Protein AF-A0A965ULW4-F1 (afdb_monomer)

Foldseek 3Di:
DDKAWPPKDWDPVQADAATFIKTFIADPNHRFWIWGDRNDDDWIDTGTDPPRVVVQVVQQVVQQPDFFDDDPPDTHRGGVRVVVVVNVVVVCVVVVVD

Nearest PDB structures (foldseek):
  7p0a-assembly1_A  TM=2.756E-01  e=3.190E+00  Mus musculus
  7n2r-assembly1_A  TM=3.409E-01  e=8.779E+00  Homo sapiens
  6gb7-assembly3_E  TM=2.385E-01  e=3.995E+00  Mus musculus
  3qul-assembly4_J  TM=2.419E-01  e=6.265E+00  Mus musculus

Structure (mmCIF, N/CA/C/O backbone):
data_AF-A0A965ULW4-F1
#
_entry.id   AF-A0A965ULW4-F1
#
loop_
_atom_site.group_PDB
_atom_site.id
_atom_site.type_symbol
_atom_site.label_atom_id
_atom_site.label_alt_id
_atom_site.label_comp_id
_atom_site.label_asym_id
_atom_site.label_entity_id
_atom_site.label_seq_id
_atom_site.pdbx_PDB_ins_code
_atom_site.Cartn_x
_atom_site.Cartn_y
_atom_site.Cartn_z
_atom_site.occupancy
_atom_site.B_iso_or_equiv
_atom_site.auth_seq_id
_atom_site.auth_comp_id
_atom_site.auth_asym_id
_atom_site.auth_atom_id
_atom_site.pdbx_PDB_model_num
ATOM 1 N N . MET A 1 1 ? -4.330 -11.920 9.361 1.00 95.06 1 MET A N 1
ATOM 2 C CA . MET A 1 1 ? -4.865 -10.621 8.917 1.00 95.06 1 MET A CA 1
ATOM 3 C C . MET A 1 1 ? -4.952 -10.650 7.405 1.00 95.06 1 MET A C 1
ATOM 5 O O . MET A 1 1 ? -4.077 -11.245 6.782 1.00 95.06 1 MET A O 1
ATOM 9 N N . LYS A 1 2 ? -6.006 -10.090 6.816 1.00 97.94 2 LYS A N 1
ATOM 10 C CA . LYS A 1 2 ? -6.160 -9.990 5.364 1.00 97.94 2 LYS A CA 1
ATOM 11 C C . LYS A 1 2 ? -5.886 -8.553 4.935 1.00 97.94 2 LYS A C 1
ATOM 13 O O . LYS A 1 2 ? -6.581 -7.646 5.381 1.00 97.94 2 LYS A O 1
ATOM 18 N N . ILE A 1 3 ? -4.893 -8.361 4.076 1.00 98.50 3 ILE A N 1
ATOM 19 C CA . ILE A 1 3 ? -4.549 -7.056 3.505 1.00 98.50 3 ILE A CA 1
ATOM 20 C C . ILE A 1 3 ? -4.829 -7.116 2.004 1.00 98.50 3 ILE A C 1
ATOM 22 O O . ILE A 1 3 ? -4.464 -8.088 1.341 1.00 98.50 3 ILE A O 1
ATOM 26 N N . GLU A 1 4 ? -5.524 -6.109 1.488 1.00 98.56 4 GLU A N 1
ATOM 27 C CA . GLU A 1 4 ? -5.965 -6.032 0.095 1.00 98.56 4 GLU A CA 1
ATOM 28 C C . GLU A 1 4 ? -5.753 -4.620 -0.453 1.00 98.56 4 GLU A C 1
ATOM 30 O O . GLU A 1 4 ? -5.936 -3.643 0.271 1.00 98.56 4 GLU A O 1
ATOM 35 N N . LEU A 1 5 ? -5.449 -4.513 -1.747 1.00 98.50 5 LEU A N 1
ATOM 36 C CA . LEU A 1 5 ? -5.483 -3.248 -2.476 1.00 98.50 5 LEU A CA 1
ATOM 37 C C . LEU A 1 5 ? -6.814 -3.109 -3.217 1.00 98.50 5 LEU A C 1
ATOM 39 O O . LEU A 1 5 ? -7.296 -4.057 -3.841 1.00 98.50 5 LEU A O 1
ATOM 43 N N . LYS A 1 6 ? -7.411 -1.919 -3.160 1.00 98.12 6 LYS A N 1
ATOM 44 C CA . LYS A 1 6 ? -8.605 -1.551 -3.935 1.00 98.12 6 LYS A CA 1
ATOM 45 C C . LYS A 1 6 ? -8.408 -0.192 -4.592 1.00 98.12 6 LYS A C 1
ATOM 47 O O . LYS A 1 6 ? -7.506 0.548 -4.216 1.00 98.12 6 LYS A O 1
ATOM 52 N N . ASN A 1 7 ? -9.274 0.133 -5.555 1.00 97.69 7 ASN A N 1
ATOM 53 C CA . ASN A 1 7 ? -9.224 1.394 -6.306 1.00 97.69 7 ASN A CA 1
ATOM 54 C C . ASN A 1 7 ? -7.843 1.641 -6.939 1.00 97.69 7 ASN A C 1
ATOM 56 O O . ASN A 1 7 ? -7.331 2.755 -6.917 1.00 97.69 7 ASN A O 1
ATOM 60 N N . ILE A 1 8 ? -7.235 0.571 -7.462 1.00 98.06 8 ILE A N 1
ATOM 61 C CA . ILE A 1 8 ? -5.890 0.605 -8.032 1.00 98.06 8 ILE A CA 1
ATOM 62 C C . ILE A 1 8 ? -5.933 1.373 -9.352 1.00 98.06 8 ILE A C 1
ATOM 64 O O . ILE A 1 8 ? -6.727 1.065 -10.241 1.00 98.06 8 ILE A O 1
ATOM 68 N N . THR A 1 9 ? -5.049 2.352 -9.482 1.00 96.75 9 THR A N 1
ATOM 69 C CA . THR A 1 9 ? -4.769 3.077 -10.721 1.00 96.75 9 THR A CA 1
ATOM 70 C C . THR A 1 9 ? -3.263 3.099 -10.933 1.00 96.75 9 THR A C 1
ATOM 72 O O . THR A 1 9 ? -2.513 3.188 -9.966 1.00 96.75 9 THR A O 1
ATOM 75 N N . TYR A 1 10 ? -2.801 2.997 -12.175 1.00 95.62 10 TYR A N 1
ATOM 76 C CA . TYR A 1 10 ? -1.374 2.978 -12.497 1.00 95.62 10 TYR A CA 1
ATOM 77 C C . TYR A 1 10 ? -1.116 3.633 -13.854 1.00 95.62 10 TYR 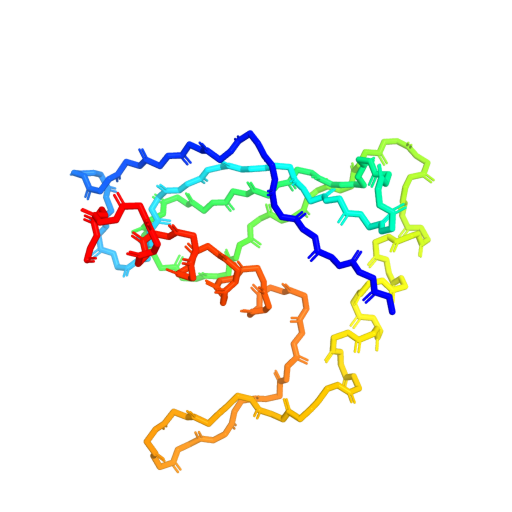A C 1
ATOM 79 O O . TYR A 1 10 ? -2.024 3.760 -14.680 1.00 95.62 10 TYR A O 1
ATOM 87 N N . ASN A 1 11 ? 0.128 4.047 -14.084 1.00 94.88 11 ASN A N 1
ATOM 88 C CA . ASN A 1 11 ? 0.569 4.630 -15.345 1.00 94.88 11 ASN A CA 1
ATOM 89 C C . ASN A 1 11 ? 1.953 4.100 -15.741 1.00 94.88 11 ASN A C 1
ATOM 91 O O . ASN A 1 11 ? 2.985 4.649 -15.361 1.00 94.88 11 ASN A O 1
ATOM 95 N N . ILE A 1 12 ? 1.965 3.041 -16.555 1.00 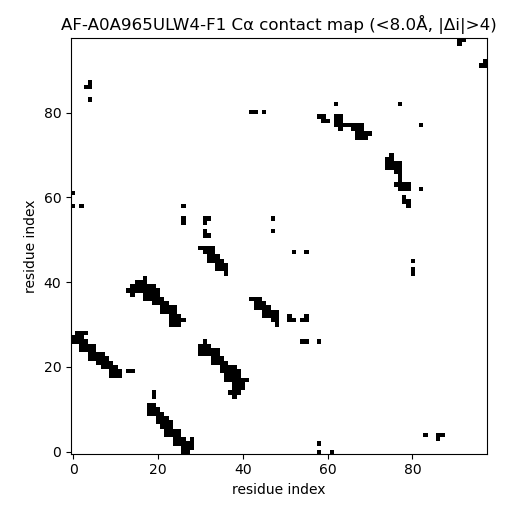93.69 12 ILE A N 1
ATOM 96 C CA . ILE A 1 12 ? 3.208 2.404 -17.017 1.00 93.69 12 ILE A CA 1
ATOM 97 C C . ILE A 1 12 ? 4.029 3.342 -17.908 1.00 93.69 12 ILE A C 1
ATOM 99 O O . ILE A 1 12 ? 5.248 3.349 -17.823 1.00 93.69 12 ILE A O 1
ATOM 103 N N . ALA A 1 13 ? 3.381 4.188 -18.713 1.00 94.12 13 ALA A N 1
ATOM 104 C CA . ALA A 1 13 ? 4.082 5.119 -19.600 1.00 94.12 13 ALA A CA 1
ATOM 105 C C . ALA A 1 13 ? 4.840 6.228 -18.846 1.00 94.12 13 ALA A C 1
ATOM 107 O O . ALA A 1 13 ? 5.726 6.850 -19.423 1.00 94.12 13 ALA A O 1
ATOM 108 N N . MET A 1 14 ? 4.483 6.483 -17.584 1.00 95.00 14 MET A N 1
ATOM 109 C CA . MET A 1 14 ? 5.174 7.419 -16.687 1.00 95.00 14 MET A CA 1
ATOM 110 C C . MET A 1 14 ? 6.002 6.708 -15.606 1.00 95.00 14 MET A C 1
ATOM 112 O O . MET A 1 14 ? 6.503 7.357 -14.697 1.00 95.00 14 MET A O 1
ATOM 116 N N . SER A 1 15 ? 6.126 5.383 -15.686 1.00 95.12 15 SER A N 1
ATOM 117 C CA . SER A 1 15 ? 6.991 4.602 -14.802 1.00 95.12 15 SER A CA 1
ATOM 118 C C . SER A 1 15 ? 8.408 4.581 -15.379 1.00 95.12 15 SER A C 1
ATOM 120 O O . SER A 1 15 ? 8.586 4.236 -16.546 1.00 95.12 15 SER A O 1
ATOM 122 N N . GLU A 1 16 ? 9.406 4.946 -14.578 1.00 95.12 16 GLU A N 1
ATOM 123 C CA . GLU A 1 16 ? 10.819 4.979 -14.980 1.00 95.12 16 GLU A CA 1
ATOM 124 C C . GLU A 1 16 ? 11.613 3.809 -14.379 1.00 95.12 16 GLU A C 1
ATOM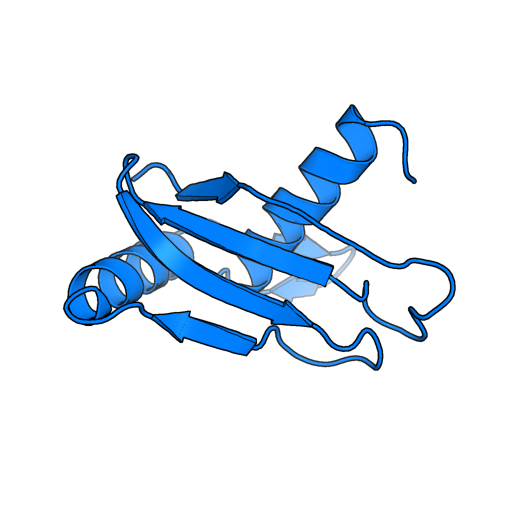 126 O O . GLU A 1 16 ? 12.352 3.137 -15.096 1.00 95.12 16 GLU A O 1
ATOM 131 N N . GLU A 1 17 ? 11.433 3.534 -13.085 1.00 93.88 17 GLU A N 1
ATOM 132 C CA . GLU A 1 17 ? 12.120 2.451 -12.361 1.00 93.88 17 GLU A CA 1
ATOM 133 C C . GLU A 1 17 ? 11.128 1.577 -11.584 1.00 93.88 17 GLU A C 1
ATOM 135 O O . GLU A 1 17 ? 11.103 0.357 -11.746 1.00 93.88 17 GLU A O 1
ATOM 140 N N . THR A 1 18 ? 10.274 2.201 -10.772 1.00 94.75 18 THR A N 1
ATOM 141 C CA . THR A 1 18 ? 9.147 1.552 -10.087 1.00 94.75 18 THR A CA 1
ATOM 142 C C . THR A 1 18 ? 7.854 1.798 -10.856 1.00 94.75 18 THR A C 1
ATOM 144 O O . THR A 1 18 ? 7.783 2.654 -11.737 1.00 94.75 18 THR A O 1
ATOM 147 N N . ILE A 1 19 ? 6.794 1.058 -10.535 1.00 95.81 19 ILE A N 1
ATOM 148 C CA . ILE A 1 19 ? 5.481 1.300 -11.140 1.00 95.81 19 ILE A CA 1
ATOM 149 C C . ILE A 1 19 ? 4.902 2.584 -10.538 1.00 95.81 19 ILE A C 1
ATOM 151 O O . ILE A 1 19 ? 4.780 2.699 -9.323 1.00 95.81 19 ILE A O 1
ATOM 155 N N . MET A 1 20 ? 4.501 3.542 -11.371 1.00 97.69 20 MET A N 1
ATOM 156 C CA . MET A 1 20 ? 3.695 4.678 -10.930 1.00 97.69 20 MET A CA 1
ATOM 157 C C . MET A 1 20 ? 2.265 4.197 -10.677 1.00 97.69 20 MET A C 1
ATOM 159 O O . MET A 1 20 ? 1.575 3.787 -11.616 1.00 97.69 20 MET A O 1
ATOM 163 N N . PHE A 1 21 ? 1.799 4.264 -9.431 1.00 98.25 21 PHE A N 1
ATOM 164 C CA . PHE A 1 21 ? 0.447 3.838 -9.066 1.00 98.25 21 PHE A CA 1
ATOM 165 C C . PHE A 1 21 ? -0.116 4.599 -7.871 1.00 98.25 21 PHE A C 1
ATOM 167 O O . PHE A 1 21 ? 0.610 5.255 -7.127 1.00 98.25 21 PHE A O 1
ATOM 174 N N . SER A 1 22 ? -1.425 4.467 -7.675 1.00 98.50 22 SER A N 1
ATOM 175 C CA . SER A 1 22 ? -2.090 4.772 -6.414 1.00 98.50 22 SER A CA 1
ATOM 176 C C . SER A 1 22 ? -3.198 3.761 -6.123 1.00 98.50 22 SER A C 1
ATOM 178 O O . SER A 1 22 ? -3.811 3.212 -7.043 1.00 98.50 22 SER A O 1
ATOM 180 N N . ALA A 1 23 ? -3.438 3.487 -4.845 1.00 98.69 23 ALA A N 1
ATOM 181 C CA . ALA A 1 23 ? -4.456 2.556 -4.379 1.00 98.69 23 ALA A CA 1
ATOM 182 C C . ALA A 1 23 ? -4.883 2.873 -2.937 1.00 98.69 23 ALA A C 1
ATOM 184 O O . ALA A 1 23 ? -4.273 3.678 -2.234 1.00 98.69 23 ALA A O 1
ATOM 185 N N . ASP A 1 24 ? -5.926 2.191 -2.476 1.00 98.81 24 ASP A N 1
ATOM 186 C CA . ASP A 1 24 ? -6.320 2.157 -1.073 1.00 98.81 24 ASP A CA 1
ATOM 187 C C . ASP A 1 24 ? -5.960 0.798 -0.456 1.00 98.81 24 ASP A C 1
ATOM 189 O O . ASP A 1 24 ? -6.347 -0.252 -0.980 1.00 98.81 24 ASP A O 1
ATOM 193 N N . ILE A 1 25 ? -5.299 0.815 0.700 1.00 98.81 25 ILE A N 1
ATOM 194 C CA . ILE A 1 25 ? -5.029 -0.365 1.525 1.00 98.81 25 ILE A CA 1
ATOM 195 C C . ILE A 1 25 ? -6.254 -0.659 2.393 1.00 98.81 25 ILE A C 1
ATOM 197 O O . ILE A 1 25 ? -6.716 0.185 3.169 1.00 98.81 25 ILE A O 1
ATOM 201 N N . TYR A 1 26 ? -6.756 -1.886 2.302 1.00 98.81 26 TYR A N 1
ATOM 202 C CA . TYR A 1 26 ? -7.811 -2.424 3.152 1.00 98.81 26 TYR A CA 1
ATOM 203 C C . TYR A 1 26 ? -7.239 -3.491 4.084 1.00 98.81 26 TYR A C 1
ATOM 205 O O . TYR A 1 26 ? -6.635 -4.452 3.617 1.00 98.81 26 TYR A O 1
ATOM 213 N N . VAL A 1 27 ? -7.483 -3.356 5.389 1.00 98.69 27 VAL A N 1
ATOM 214 C CA . VAL A 1 27 ? -7.072 -4.328 6.414 1.00 98.69 27 VAL A CA 1
ATOM 215 C C . VAL A 1 27 ? -8.319 -4.935 7.044 1.00 98.69 27 VAL A C 1
ATOM 217 O O . VAL A 1 27 ? -9.122 -4.229 7.657 1.00 98.69 27 VAL A O 1
ATOM 220 N N . ASP A 1 28 ? -8.494 -6.243 6.861 1.00 98.25 28 ASP A N 1
ATOM 221 C CA . ASP A 1 28 ? -9.677 -7.014 7.258 1.00 98.25 28 ASP A CA 1
ATOM 222 C C . ASP A 1 28 ? -10.988 -6.363 6.768 1.00 98.25 28 ASP A C 1
ATOM 224 O O . ASP A 1 28 ? -11.985 -6.276 7.482 1.00 98.25 28 ASP A O 1
ATOM 228 N N . GLY A 1 29 ? -10.970 -5.859 5.528 1.00 98.25 29 GLY A N 1
ATOM 229 C CA . GLY A 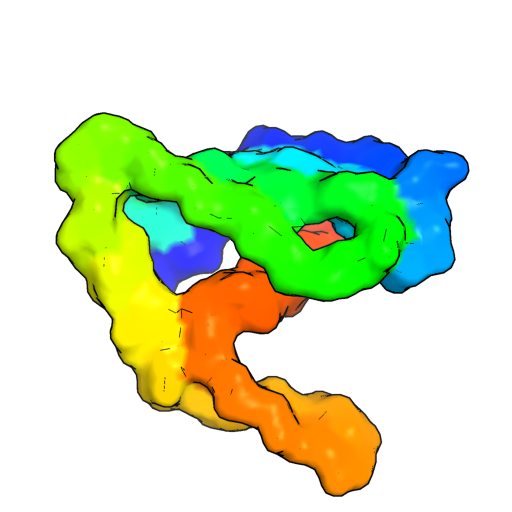1 29 ? -12.119 -5.216 4.886 1.00 98.25 29 GLY A CA 1
ATOM 230 C C . GLY A 1 29 ? -12.339 -3.740 5.240 1.00 98.25 29 GLY A C 1
ATOM 231 O O . GLY A 1 29 ? -13.232 -3.125 4.659 1.00 98.25 29 GLY A O 1
ATOM 232 N N . VAL A 1 30 ? -11.518 -3.142 6.112 1.00 98.50 30 VAL A N 1
ATOM 233 C CA . VAL A 1 30 ? -11.602 -1.719 6.495 1.00 98.50 30 VAL A CA 1
ATOM 234 C C . VAL A 1 30 ? -10.599 -0.881 5.701 1.00 98.50 30 VAL A C 1
ATOM 236 O O . VAL A 1 30 ? -9.404 -1.177 5.711 1.00 98.50 30 VAL A O 1
ATOM 239 N N . ARG A 1 31 ? -11.064 0.193 5.049 1.00 98.62 31 ARG A N 1
ATOM 240 C CA . ARG A 1 31 ? -10.206 1.157 4.336 1.00 98.62 31 ARG A CA 1
ATOM 241 C C . ARG A 1 31 ? -9.279 1.854 5.340 1.00 98.62 31 ARG A C 1
ATOM 243 O O . ARG A 1 31 ? -9.756 2.598 6.188 1.00 98.62 31 ARG A O 1
ATOM 250 N N . THR A 1 32 ? -7.980 1.578 5.265 1.00 98.75 32 THR A N 1
ATOM 251 C CA . THR A 1 32 ? -7.009 1.894 6.330 1.00 98.75 32 THR A CA 1
ATOM 252 C C . THR A 1 32 ? -6.022 2.984 5.924 1.00 98.75 32 THR A C 1
ATOM 254 O O . THR A 1 32 ? -5.768 3.889 6.713 1.00 98.75 32 THR A O 1
ATOM 257 N N . ALA A 1 33 ? -5.498 2.940 4.700 1.00 98.81 33 ALA A N 1
ATOM 258 C CA . ALA A 1 33 ? -4.519 3.913 4.219 1.00 98.81 33 ALA A CA 1
ATOM 259 C C . ALA A 1 33 ? -4.633 4.133 2.710 1.00 98.81 33 ALA A C 1
ATOM 261 O O . ALA A 1 33 ? -5.128 3.266 1.989 1.00 98.81 33 ALA A O 1
ATOM 262 N N . HIS A 1 34 ? -4.164 5.284 2.247 1.00 98.81 34 HIS A N 1
ATOM 263 C CA . HIS A 1 34 ? -3.840 5.528 0.851 1.00 98.81 34 HIS A CA 1
ATOM 264 C C . HIS A 1 34 ? -2.379 5.153 0.602 1.00 98.81 34 HIS A C 1
ATOM 266 O O . HIS A 1 34 ? -1.531 5.397 1.460 1.00 98.81 34 HIS A O 1
ATOM 272 N N . VAL A 1 35 ? -2.082 4.578 -0.559 1.00 98.81 35 VAL A N 1
ATOM 273 C CA . VAL A 1 35 ? -0.713 4.279 -0.978 1.00 98.81 35 VAL A CA 1
ATOM 274 C C . VAL A 1 35 ? -0.478 4.737 -2.406 1.00 98.81 35 VAL A C 1
ATOM 276 O O . VAL A 1 35 ? -1.345 4.548 -3.259 1.00 98.81 35 VAL A O 1
ATOM 279 N N . HIS A 1 36 ? 0.684 5.327 -2.672 1.00 98.56 36 HIS A N 1
ATOM 280 C CA . HIS A 1 36 ? 1.103 5.669 -4.026 1.00 98.56 36 HIS A CA 1
ATOM 281 C C . HIS A 1 36 ? 2.619 5.564 -4.217 1.00 98.56 36 HIS A C 1
ATOM 283 O O . HIS A 1 36 ? 3.387 5.641 -3.261 1.00 98.56 36 HIS A O 1
ATOM 289 N N . ASN A 1 37 ? 3.045 5.458 -5.473 1.00 98.31 37 ASN A N 1
ATOM 290 C CA . ASN A 1 37 ? 4.442 5.559 -5.886 1.00 98.31 37 ASN A CA 1
ATOM 291 C C . ASN A 1 37 ? 4.539 6.454 -7.124 1.00 98.31 37 ASN A C 1
ATOM 293 O O . ASN A 1 37 ? 3.653 6.439 -7.983 1.00 98.31 37 ASN A O 1
ATOM 297 N N . HIS A 1 38 ? 5.598 7.256 -7.205 1.00 97.19 38 HIS A N 1
ATOM 298 C CA . HIS A 1 38 ? 5.813 8.176 -8.323 1.00 97.19 38 HIS A CA 1
ATOM 299 C C . HIS A 1 38 ? 6.409 7.500 -9.561 1.00 97.19 38 HIS A C 1
ATOM 301 O O . HIS A 1 38 ? 6.406 8.104 -10.626 1.00 97.19 38 HIS A O 1
ATOM 307 N N . GLY A 1 39 ? 6.874 6.257 -9.437 1.00 96.75 39 GLY A N 1
ATOM 308 C CA . GLY A 1 39 ? 7.443 5.489 -10.540 1.00 96.75 39 GLY A CA 1
ATOM 309 C C . GLY A 1 39 ? 8.921 5.773 -10.815 1.00 96.75 39 GLY A C 1
ATOM 310 O O . GLY A 1 39 ? 9.472 5.273 -11.789 1.00 96.75 39 GLY A O 1
ATOM 311 N N . THR A 1 40 ? 9.584 6.559 -9.970 1.00 96.50 40 THR A N 1
ATOM 312 C CA . THR A 1 40 ? 10.982 6.989 -10.143 1.00 96.50 40 THR A CA 1
ATOM 313 C C . THR A 1 40 ? 11.942 6.274 -9.186 1.00 96.50 40 THR A C 1
ATOM 315 O O . THR A 1 40 ? 12.974 6.837 -8.829 1.00 96.50 40 THR A O 1
ATOM 318 N N . GLY A 1 41 ? 11.572 5.085 -8.701 1.00 93.44 41 GLY A N 1
ATOM 319 C CA . GLY A 1 41 ? 12.336 4.342 -7.697 1.00 93.44 41 GLY A CA 1
ATOM 320 C C . GLY A 1 41 ? 11.867 4.601 -6.261 1.00 93.44 41 G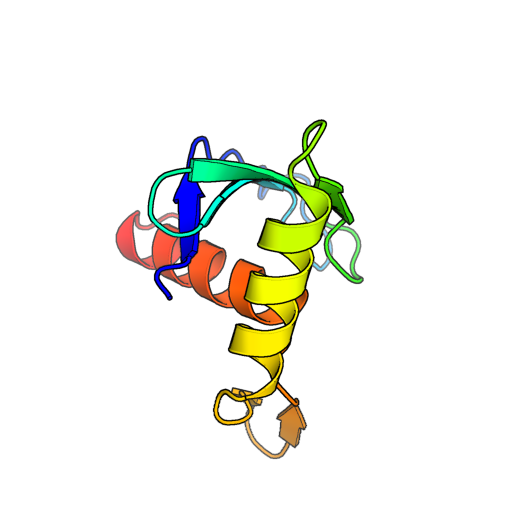LY A C 1
ATOM 321 O O . GLY A 1 41 ? 11.022 5.459 -6.000 1.00 93.44 41 GLY A O 1
ATOM 322 N N . GLY A 1 42 ? 12.444 3.858 -5.314 1.00 93.88 42 GLY A N 1
ATOM 323 C CA . GLY A 1 42 ? 12.201 4.021 -3.877 1.00 93.88 42 GLY A CA 1
ATOM 324 C C . GLY A 1 42 ? 10.903 3.396 -3.347 1.00 93.88 42 GLY A C 1
ATOM 325 O O . GLY A 1 42 ? 10.156 2.739 -4.070 1.00 93.88 42 GLY A O 1
ATOM 326 N N . CYS A 1 43 ? 10.674 3.598 -2.046 1.00 96.00 43 CYS A N 1
ATOM 327 C CA . CYS A 1 43 ? 9.538 3.052 -1.300 1.00 96.00 43 CYS A CA 1
ATOM 328 C C . CYS A 1 43 ? 8.206 3.710 -1.671 1.00 96.00 43 CYS A C 1
ATOM 330 O O . CYS A 1 43 ? 8.155 4.860 -2.115 1.00 96.00 43 CYS A O 1
ATOM 332 N N . ASN A 1 44 ? 7.114 3.004 -1.396 1.00 98.25 44 ASN A N 1
ATOM 333 C CA . ASN A 1 44 ? 5.777 3.552 -1.526 1.00 98.25 44 ASN A CA 1
ATOM 334 C C . ASN A 1 44 ? 5.487 4.579 -0.425 1.00 98.25 44 ASN A C 1
ATOM 336 O O . ASN A 1 44 ? 5.892 4.456 0.733 1.00 98.25 44 ASN A O 1
ATOM 340 N N . HIS A 1 45 ? 4.702 5.587 -0.782 1.00 98.50 45 HIS A N 1
ATOM 341 C CA . HIS A 1 45 ? 4.179 6.577 0.143 1.00 98.50 45 HIS A CA 1
ATOM 342 C C . HIS A 1 45 ? 2.851 6.082 0.706 1.00 98.50 45 HIS A C 1
ATOM 344 O O . HIS A 1 45 ? 1.827 6.119 0.022 1.00 98.50 45 HIS A O 1
ATOM 350 N N . ILE A 1 46 ? 2.875 5.599 1.949 1.00 98.62 46 ILE A N 1
ATOM 351 C CA . ILE A 1 46 ? 1.695 5.103 2.661 1.00 98.62 46 ILE A CA 1
ATOM 352 C C . ILE A 1 46 ? 1.242 6.148 3.681 1.00 98.62 46 ILE A C 1
ATOM 354 O O . ILE A 1 46 ? 2.012 6.561 4.546 1.00 98.62 46 ILE A O 1
ATOM 358 N N . HIS A 1 47 ? -0.027 6.538 3.598 1.00 98.38 47 HIS A N 1
ATOM 359 C CA . HIS A 1 47 ? -0.650 7.519 4.481 1.00 98.38 47 HIS A CA 1
ATOM 360 C C . HIS A 1 47 ? -1.952 6.963 5.050 1.00 98.38 47 HIS A C 1
ATOM 362 O O . HIS A 1 47 ? -2.893 6.689 4.302 1.00 98.38 47 HIS A O 1
ATOM 368 N N . GLU A 1 48 ? -2.029 6.785 6.368 1.00 98.56 48 GLU A N 1
ATOM 369 C CA . GLU A 1 48 ? -3.254 6.339 7.022 1.00 98.56 48 GLU A CA 1
ATOM 370 C C . GLU A 1 48 ? -4.401 7.339 6.848 1.00 98.56 48 GLU A C 1
ATOM 372 O O . GLU A 1 48 ? -4.211 8.555 6.785 1.00 98.56 48 GLU A O 1
ATOM 377 N N . TYR A 1 49 ? -5.626 6.819 6.827 1.00 98.56 49 TYR A N 1
ATOM 378 C CA . TYR A 1 49 ? -6.798 7.655 7.050 1.00 98.56 49 TYR A CA 1
ATOM 379 C C . TYR A 1 49 ? -6.930 8.017 8.531 1.00 98.56 49 TYR A C 1
ATOM 381 O O . TYR A 1 49 ? -6.383 7.354 9.416 1.00 98.56 49 TYR A O 1
ATOM 389 N N . GLU A 1 50 ? -7.700 9.067 8.812 1.00 98.12 50 GLU A N 1
ATOM 390 C CA . GLU A 1 50 ? -7.948 9.520 10.178 1.00 98.12 50 GLU A CA 1
ATOM 391 C C . GLU A 1 50 ? -8.452 8.373 11.074 1.00 98.12 50 GLU A C 1
ATOM 393 O O . GLU A 1 50 ? -9.353 7.613 10.713 1.00 98.12 50 GLU A O 1
ATOM 398 N N . GLY A 1 51 ? -7.821 8.217 12.241 1.00 98.31 51 GLY A N 1
ATOM 399 C CA . GLY A 1 51 ? -8.136 7.161 13.206 1.00 98.31 51 GLY A CA 1
ATOM 400 C C . GLY A 1 51 ? -7.624 5.760 12.844 1.00 98.31 51 GLY A C 1
ATOM 401 O O . GLY A 1 51 ? -7.807 4.840 13.637 1.00 98.31 51 GLY A O 1
ATOM 402 N N . MET A 1 52 ? -6.967 5.565 11.694 1.00 98.62 52 MET A N 1
ATOM 403 C CA . MET A 1 52 ? -6.544 4.235 11.223 1.00 98.62 52 MET A CA 1
ATOM 404 C C . MET A 1 52 ? -5.105 3.852 11.585 1.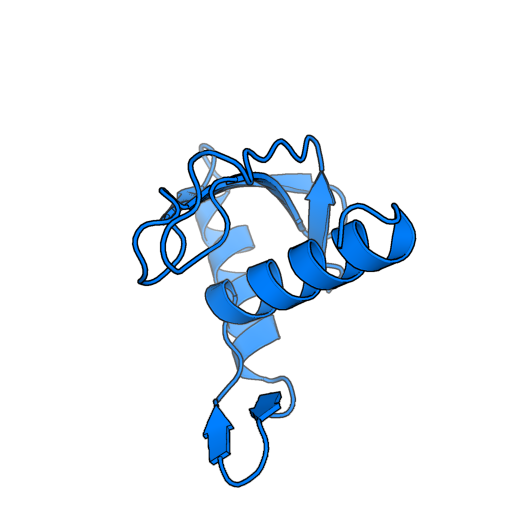00 98.62 52 MET A C 1
ATOM 406 O O . MET A 1 52 ? -4.692 2.728 11.297 1.00 98.62 52 MET A O 1
ATOM 410 N N . LYS A 1 53 ? -4.357 4.733 12.258 1.00 98.31 53 LYS A N 1
ATOM 411 C CA . LYS A 1 53 ? -2.944 4.524 12.608 1.00 98.31 53 LYS A CA 1
ATOM 412 C C . LYS A 1 53 ? -2.668 3.166 13.262 1.00 98.31 53 LYS A C 1
ATOM 414 O O . LYS A 1 53 ? -1.832 2.416 12.775 1.00 98.31 53 LYS A O 1
ATOM 419 N N . GLU A 1 54 ? -3.405 2.802 14.312 1.00 98.50 54 GLU A N 1
ATOM 420 C CA . GLU A 1 54 ? -3.187 1.528 15.020 1.00 98.50 54 GLU A CA 1
ATOM 421 C C . GLU A 1 54 ? -3.410 0.309 14.109 1.00 98.50 54 GLU A C 1
ATOM 423 O O . GLU A 1 54 ? -2.679 -0.681 14.184 1.00 98.50 54 GLU A O 1
ATOM 428 N N . ARG A 1 55 ? -4.397 0.390 13.209 1.00 98.62 55 ARG A N 1
ATOM 429 C CA . ARG A 1 55 ? -4.695 -0.667 12.237 1.00 98.62 55 ARG A CA 1
ATOM 430 C C . ARG A 1 55 ? -3.597 -0.777 11.182 1.00 98.62 55 ARG A C 1
ATOM 432 O O . ARG A 1 55 ? -3.232 -1.894 10.822 1.00 98.62 55 ARG A O 1
ATOM 439 N N . LEU A 1 56 ? -3.057 0.352 10.724 1.00 98.62 56 LEU A N 1
ATOM 440 C CA . LEU A 1 56 ? -1.929 0.371 9.797 1.00 98.62 56 LEU A CA 1
ATOM 441 C C . LEU A 1 56 ? -0.666 -0.210 10.449 1.00 98.62 56 LEU A C 1
ATOM 443 O O . LEU A 1 56 ? -0.019 -1.076 9.871 1.00 98.62 56 LEU A O 1
ATOM 447 N N . GLU A 1 57 ? -0.366 0.178 11.688 1.00 98.56 57 GLU A N 1
ATOM 448 C CA . GLU A 1 57 ? 0.760 -0.378 12.447 1.00 98.56 57 GLU A CA 1
ATOM 449 C C . GLU A 1 57 ? 0.582 -1.878 12.738 1.00 98.56 57 GLU A C 1
ATOM 451 O O . GLU A 1 57 ? 1.555 -2.631 12.779 1.00 98.56 57 GLU A O 1
ATOM 456 N N . ALA A 1 58 ? -0.654 -2.345 12.942 1.00 98.56 58 ALA A N 1
ATOM 457 C CA . ALA A 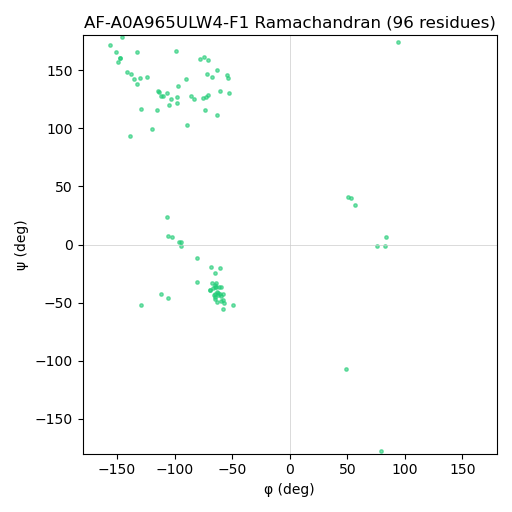1 58 ? -0.939 -3.771 13.077 1.00 98.56 58 ALA A CA 1
ATOM 458 C C . ALA A 1 58 ? -0.683 -4.534 11.768 1.00 98.56 58 ALA A C 1
ATOM 460 O O . ALA A 1 58 ? -0.174 -5.655 11.824 1.00 98.56 58 ALA A O 1
ATOM 461 N N . ALA A 1 59 ? -0.990 -3.930 10.616 1.00 98.56 59 ALA A N 1
ATOM 462 C CA . ALA A 1 59 ? -0.657 -4.482 9.305 1.00 98.56 59 ALA A CA 1
ATOM 463 C C . ALA A 1 59 ? 0.857 -4.539 9.073 1.00 98.56 59 ALA A C 1
ATOM 465 O O . ALA A 1 59 ? 1.360 -5.586 8.677 1.00 98.56 59 ALA A O 1
ATOM 466 N N . GLU A 1 60 ? 1.591 -3.484 9.429 1.00 98.50 60 GLU A N 1
ATOM 467 C CA . GLU A 1 60 ? 3.059 -3.470 9.387 1.00 98.50 60 GLU A CA 1
ATOM 468 C C . GLU A 1 60 ? 3.657 -4.596 10.243 1.00 98.50 60 GLU A C 1
ATOM 470 O O . GLU A 1 60 ? 4.433 -5.416 9.754 1.00 98.50 60 GLU A O 1
ATOM 475 N N . ARG A 1 61 ? 3.229 -4.724 11.508 1.00 98.50 61 ARG A N 1
ATOM 476 C CA . ARG A 1 61 ? 3.679 -5.818 12.390 1.00 98.50 61 ARG A CA 1
ATOM 477 C C . ARG A 1 61 ? 3.339 -7.197 11.834 1.00 98.50 61 ARG A C 1
ATOM 479 O O . ARG A 1 61 ? 4.108 -8.135 12.029 1.00 98.50 61 ARG A O 1
ATOM 486 N N . PHE A 1 62 ? 2.186 -7.343 11.188 1.00 98.19 62 PHE A N 1
ATOM 487 C CA . PHE A 1 62 ? 1.801 -8.598 10.557 1.00 98.19 62 PHE A CA 1
ATOM 488 C C . PHE A 1 62 ? 2.749 -8.953 9.405 1.00 98.19 62 PHE A C 1
ATOM 490 O O . PHE A 1 62 ? 3.245 -10.078 9.374 1.00 98.19 62 PHE A O 1
ATOM 497 N N . CYS A 1 63 ? 3.063 -7.998 8.525 1.00 97.94 63 CYS A N 1
ATOM 498 C CA . CYS A 1 63 ? 4.010 -8.191 7.427 1.00 97.94 63 CYS A CA 1
ATOM 499 C C . CYS A 1 63 ? 5.432 -8.492 7.927 1.00 97.94 63 CYS A C 1
ATOM 501 O O . CYS A 1 63 ? 6.052 -9.422 7.428 1.00 97.94 63 CYS A O 1
ATOM 503 N N . LEU A 1 64 ? 5.906 -7.816 8.980 1.00 97.75 64 LEU A N 1
ATOM 504 C CA . LEU A 1 64 ? 7.226 -8.068 9.588 1.00 97.75 64 LEU A CA 1
ATOM 505 C C . LEU A 1 64 ? 7.410 -9.491 10.150 1.00 97.75 64 LEU A C 1
ATOM 507 O O . LEU A 1 64 ? 8.540 -9.927 10.351 1.00 97.75 64 LEU A O 1
ATOM 511 N N . ASN A 1 65 ? 6.320 -10.219 10.423 1.00 96.69 65 ASN A N 1
ATOM 512 C CA . ASN A 1 65 ? 6.362 -11.611 10.892 1.00 96.69 65 ASN A CA 1
ATOM 513 C C . ASN A 1 65 ? 6.204 -12.641 9.759 1.00 96.69 65 ASN A C 1
ATOM 515 O O . ASN A 1 65 ? 6.155 -13.845 10.026 1.00 96.69 65 ASN A O 1
ATOM 519 N N . MET A 1 66 ? 6.086 -12.200 8.506 1.00 96.12 66 MET A N 1
ATOM 520 C CA . MET A 1 66 ? 6.039 -13.100 7.356 1.00 96.12 66 MET A CA 1
ATOM 521 C C . MET A 1 66 ? 7.434 -13.622 6.992 1.00 96.12 66 MET A C 1
ATOM 523 O O . MET A 1 66 ? 8.443 -13.006 7.347 1.00 96.12 66 MET A O 1
ATOM 527 N N . PRO A 1 67 ? 7.518 -14.746 6.255 1.00 95.19 67 PRO A N 1
ATOM 528 C CA . PRO A 1 67 ? 8.770 -15.159 5.641 1.00 95.19 67 PRO A CA 1
ATOM 529 C C . PRO A 1 67 ? 9.363 -14.029 4.780 1.00 95.19 67 PRO A C 1
ATOM 531 O O . PRO A 1 67 ? 8.603 -13.316 4.121 1.00 95.19 67 PRO A O 1
ATOM 534 N N . PRO A 1 68 ? 10.698 -13.874 4.748 1.00 94.06 68 PRO A N 1
ATOM 535 C CA . PRO A 1 68 ? 11.356 -12.953 3.830 1.00 94.06 68 PRO A CA 1
ATOM 536 C C . PRO A 1 68 ? 10.966 -13.224 2.374 1.00 94.06 68 PRO A C 1
ATOM 538 O O . PRO A 1 68 ? 10.800 -14.381 1.971 1.00 94.06 68 PRO A O 1
ATOM 541 N N . ALA A 1 69 ? 10.885 -12.165 1.574 1.00 89.25 69 ALA A N 1
ATOM 542 C CA . ALA A 1 69 ? 10.783 -12.292 0.129 1.00 89.25 69 ALA A CA 1
ATOM 543 C C . ALA A 1 69 ? 12.157 -12.666 -0.437 1.00 89.25 69 ALA A C 1
ATOM 545 O O . ALA A 1 69 ? 13.157 -11.994 -0.167 1.00 89.25 69 ALA A O 1
ATOM 546 N N . ASN A 1 70 ? 12.211 -13.745 -1.215 1.00 88.62 70 ASN A N 1
ATOM 547 C CA . ASN A 1 70 ? 13.447 -14.220 -1.828 1.00 88.62 70 ASN A CA 1
ATOM 548 C C . ASN A 1 70 ? 13.535 -13.732 -3.276 1.00 88.62 70 ASN A C 1
ATOM 550 O O . ASN A 1 70 ? 12.686 -14.066 -4.103 1.00 88.62 70 ASN A O 1
ATOM 554 N N . TYR A 1 71 ? 14.595 -12.991 -3.578 1.00 81.75 71 TYR A N 1
ATOM 555 C CA . TYR A 1 71 ? 14.918 -12.444 -4.889 1.00 81.75 71 TYR A CA 1
ATOM 556 C C . TYR A 1 71 ? 16.267 -12.990 -5.346 1.00 81.75 71 TYR A C 1
ATOM 558 O O . TYR A 1 71 ? 17.316 -12.491 -4.942 1.00 81.75 71 TYR A O 1
ATOM 566 N N . MET A 1 72 ? 16.233 -14.011 -6.207 1.00 86.19 72 MET A N 1
ATOM 567 C CA . MET A 1 72 ? 17.430 -14.728 -6.667 1.00 86.19 72 MET A CA 1
ATOM 568 C C . MET A 1 72 ? 18.324 -15.134 -5.478 1.00 86.19 72 MET A C 1
ATOM 570 O O . MET A 1 72 ? 17.937 -16.012 -4.709 1.00 86.19 72 MET A O 1
ATOM 574 N N . ASP A 1 73 ? 19.469 -14.471 -5.304 1.00 92.12 73 ASP A N 1
ATOM 575 C CA . ASP A 1 73 ? 20.477 -14.777 -4.283 1.00 92.12 73 ASP A CA 1
ATOM 576 C C . ASP A 1 73 ? 20.327 -13.954 -2.987 1.00 92.12 73 ASP A C 1
ATOM 578 O O . ASP A 1 73 ? 21.138 -14.090 -2.069 1.00 92.12 73 ASP A O 1
ATOM 582 N N . TYR A 1 74 ? 19.305 -13.097 -2.888 1.00 87.88 74 TYR A N 1
ATOM 583 C CA . TYR A 1 74 ? 19.085 -12.211 -1.744 1.00 87.88 74 TYR A CA 1
ATOM 584 C C . TYR A 1 74 ? 17.704 -12.416 -1.120 1.00 87.88 74 TYR A C 1
ATOM 586 O O . TYR A 1 74 ? 16.712 -12.636 -1.810 1.00 87.88 74 TYR A O 1
ATOM 594 N N . SER A 1 75 ? 17.627 -12.292 0.204 1.00 92.88 75 SER A N 1
ATOM 595 C CA . SER A 1 75 ? 16.370 -12.294 0.956 1.00 92.88 75 SER A CA 1
ATOM 596 C C . SER A 1 75 ? 16.137 -10.926 1.581 1.00 92.88 75 SER A C 1
ATOM 598 O O . SER A 1 75 ? 17.023 -10.400 2.261 1.00 92.88 75 SER A O 1
ATOM 600 N N . ILE A 1 76 ? 14.942 -10.377 1.404 1.00 92.12 76 ILE A N 1
ATOM 601 C CA . ILE A 1 76 ? 14.535 -9.103 1.995 1.00 92.12 76 ILE A CA 1
ATOM 602 C C . ILE A 1 76 ? 13.466 -9.393 3.043 1.00 92.12 76 ILE A C 1
ATOM 604 O O . ILE A 1 76 ? 12.482 -10.081 2.766 1.00 92.12 76 ILE A O 1
ATOM 608 N N . ASN A 1 77 ? 13.667 -8.889 4.261 1.00 96.06 77 ASN A N 1
ATOM 609 C CA . ASN A 1 77 ? 12.662 -9.003 5.313 1.00 96.06 77 ASN A CA 1
ATOM 610 C C . ASN A 1 77 ? 11.376 -8.312 4.865 1.00 96.06 77 ASN A C 1
ATOM 612 O O . ASN A 1 77 ? 11.409 -7.178 4.391 1.00 96.06 77 ASN A O 1
ATOM 616 N N . MET A 1 78 ? 10.254 -9.001 5.036 1.00 96.94 78 MET A N 1
ATOM 617 C CA . MET A 1 78 ? 8.956 -8.477 4.645 1.00 96.94 78 MET A CA 1
ATOM 618 C C . MET A 1 78 ? 8.561 -7.284 5.525 1.00 96.94 78 MET A C 1
ATOM 620 O O . MET A 1 78 ? 8.836 -7.271 6.721 1.00 96.94 78 MET A O 1
ATOM 624 N N . ASN A 1 79 ? 7.895 -6.298 4.938 1.00 97.75 79 ASN A N 1
ATOM 625 C CA . ASN A 1 79 ? 7.239 -5.174 5.609 1.00 97.75 79 ASN A CA 1
ATOM 626 C C . ASN A 1 79 ? 5.975 -4.799 4.812 1.00 97.75 79 ASN A C 1
ATOM 628 O O . ASN A 1 79 ? 5.672 -5.444 3.804 1.00 97.75 79 ASN A O 1
ATOM 632 N N . LEU A 1 80 ? 5.191 -3.813 5.258 1.00 98.38 80 LEU A N 1
ATOM 633 C CA . LEU A 1 80 ? 3.968 -3.440 4.541 1.00 98.38 80 LEU A CA 1
ATOM 634 C C . LEU A 1 80 ? 4.264 -2.879 3.147 1.00 98.38 80 LEU A C 1
ATOM 636 O O . LEU A 1 80 ? 3.506 -3.160 2.226 1.00 98.38 80 LEU A O 1
ATOM 640 N N . ASP A 1 81 ? 5.352 -2.123 2.998 1.00 97.81 81 ASP A N 1
ATOM 641 C CA . ASP A 1 81 ? 5.782 -1.534 1.725 1.00 97.81 81 ASP A CA 1
ATOM 642 C C . ASP A 1 81 ? 6.004 -2.610 0.649 1.00 97.81 81 ASP A C 1
ATOM 644 O O . ASP A 1 81 ? 5.330 -2.618 -0.379 1.00 97.81 81 ASP A O 1
ATOM 648 N N . LEU A 1 82 ? 6.847 -3.601 0.944 1.00 96.50 82 LEU A N 1
ATOM 649 C CA . LEU A 1 82 ? 7.135 -4.714 0.043 1.00 96.50 82 LEU A CA 1
ATOM 650 C C . LEU A 1 82 ? 5.899 -5.583 -0.216 1.00 96.50 82 LEU A C 1
ATOM 652 O O . LEU A 1 82 ? 5.679 -6.060 -1.327 1.00 96.50 82 LEU A O 1
ATOM 656 N N . TYR A 1 83 ? 5.058 -5.774 0.802 1.00 97.62 83 TYR A N 1
ATOM 657 C CA . TYR A 1 83 ? 3.828 -6.543 0.651 1.00 97.62 83 TYR A CA 1
ATOM 658 C C . TYR A 1 83 ? 2.809 -5.837 -0.260 1.00 97.62 83 TYR A C 1
ATOM 660 O O . TYR A 1 83 ? 2.070 -6.495 -0.994 1.00 97.62 83 TYR A O 1
ATOM 668 N N . VAL A 1 84 ? 2.765 -4.498 -0.253 1.00 98.12 84 VAL A N 1
ATOM 669 C CA . VAL A 1 84 ? 1.965 -3.719 -1.211 1.00 98.12 84 VAL A CA 1
ATOM 670 C C . VAL A 1 84 ? 2.447 -3.970 -2.639 1.00 98.12 84 VAL A C 1
ATO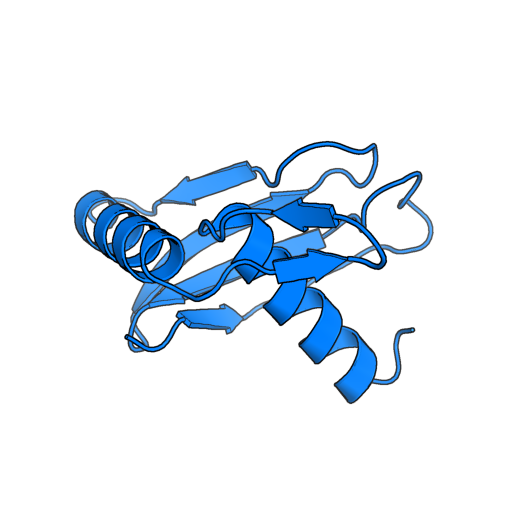M 672 O O . VAL A 1 84 ? 1.605 -4.205 -3.510 1.00 98.12 84 VAL A O 1
ATOM 675 N N . ASP A 1 85 ? 3.759 -3.999 -2.872 1.00 95.75 85 ASP A N 1
ATOM 676 C CA . ASP A 1 85 ? 4.316 -4.296 -4.196 1.00 95.75 85 ASP A CA 1
ATOM 677 C C . ASP A 1 85 ? 3.942 -5.708 -4.667 1.00 95.75 85 ASP A C 1
ATOM 679 O O . ASP A 1 85 ? 3.522 -5.884 -5.812 1.00 95.75 85 ASP A O 1
ATOM 683 N N . GLU A 1 86 ? 3.991 -6.716 -3.786 1.00 95.19 86 GLU A N 1
ATOM 684 C CA . GLU A 1 86 ? 3.546 -8.078 -4.117 1.00 95.19 86 GLU A CA 1
ATOM 685 C C . GLU A 1 86 ? 2.059 -8.127 -4.503 1.00 95.19 86 GLU A C 1
ATOM 687 O O . GLU A 1 86 ? 1.674 -8.799 -5.468 1.00 95.19 86 GLU A O 1
ATOM 692 N N . LEU A 1 87 ? 1.204 -7.402 -3.772 1.00 97.25 87 LEU A N 1
ATOM 693 C CA . LEU A 1 87 ? -0.225 -7.312 -4.077 1.00 97.25 87 LEU A CA 1
ATOM 694 C C . LEU A 1 87 ? -0.481 -6.611 -5.415 1.00 97.25 87 LEU A C 1
ATOM 696 O O . LEU A 1 87 ? -1.324 -7.077 -6.190 1.00 97.25 87 LEU A O 1
ATOM 700 N N . LEU A 1 88 ? 0.233 -5.517 -5.693 1.00 96.81 88 LEU A N 1
ATOM 701 C CA . LEU A 1 88 ? 0.139 -4.788 -6.954 1.00 96.81 88 LEU A CA 1
ATOM 702 C C . LEU A 1 88 ? 0.599 -5.665 -8.122 1.00 96.81 88 LEU A C 1
ATOM 704 O O . LEU A 1 88 ? -0.140 -5.832 -9.091 1.00 96.81 88 LEU A O 1
ATOM 708 N N . HIS A 1 89 ? 1.768 -6.294 -8.004 1.00 94.25 89 HIS A N 1
ATOM 709 C CA . HIS A 1 89 ? 2.318 -7.176 -9.029 1.00 94.25 89 HIS A CA 1
ATOM 710 C C . HIS A 1 89 ? 1.352 -8.328 -9.327 1.00 94.25 89 HIS A C 1
ATOM 712 O O . HIS A 1 89 ? 0.999 -8.584 -10.481 1.00 94.25 89 HIS A O 1
ATOM 718 N N . LYS A 1 90 ? 0.837 -8.988 -8.283 1.00 95.25 90 LYS A N 1
ATOM 719 C CA . LYS A 1 90 ? -0.163 -10.049 -8.432 1.00 95.25 90 LYS A CA 1
ATOM 720 C C . LYS A 1 90 ? -1.420 -9.556 -9.148 1.00 95.25 90 LYS A C 1
ATOM 722 O O . LYS A 1 90 ? -1.946 -10.269 -10.002 1.00 95.25 90 LYS A O 1
ATOM 727 N N . HIS A 1 91 ? -1.913 -8.364 -8.808 1.00 95.25 91 HIS A N 1
ATOM 728 C CA . HIS A 1 91 ? -3.055 -7.764 -9.494 1.00 95.25 91 HIS A CA 1
ATOM 729 C C . HIS A 1 91 ? -2.767 -7.565 -10.986 1.00 95.25 91 HIS A C 1
ATOM 731 O O . HIS A 1 91 ? -3.608 -7.911 -11.815 1.00 95.25 91 HIS A O 1
ATOM 737 N N . MET A 1 92 ? -1.577 -7.070 -11.327 1.00 93.94 92 MET A N 1
ATOM 738 C CA . MET A 1 92 ? -1.195 -6.775 -12.706 1.00 93.94 92 MET A CA 1
ATOM 739 C C . MET A 1 92 ? -1.009 -8.023 -13.573 1.00 93.94 92 MET A C 1
ATOM 741 O O . MET A 1 92 ? -1.497 -8.036 -14.703 1.00 93.94 92 MET A O 1
ATOM 745 N N . ILE A 1 93 ? -0.430 -9.100 -13.029 1.00 93.50 93 ILE A N 1
ATOM 746 C CA . ILE A 1 93 ? -0.374 -10.408 -13.708 1.00 93.50 93 ILE A CA 1
ATOM 747 C C . ILE A 1 93 ? -1.791 -10.920 -13.995 1.00 93.50 93 ILE A C 1
ATOM 749 O O . ILE A 1 93 ? -2.108 -11.336 -15.109 1.00 93.50 93 ILE A O 1
ATOM 753 N N . LEU A 1 94 ? -2.672 -10.894 -12.988 1.00 93.00 94 LEU A N 1
ATOM 754 C CA . LEU A 1 94 ? -4.038 -11.416 -13.120 1.00 93.00 94 LEU A CA 1
ATOM 755 C C . LEU A 1 94 ? -4.886 -10.628 -14.124 1.00 93.00 94 LEU A C 1
ATOM 757 O O . LEU A 1 94 ? -5.847 -11.166 -14.669 1.00 93.00 94 LEU A O 1
ATOM 761 N N . THR A 1 95 ? -4.539 -9.366 -14.357 1.00 90.56 95 THR A N 1
ATOM 762 C CA . THR A 1 95 ? -5.237 -8.464 -15.279 1.00 90.56 95 THR A CA 1
ATOM 763 C C . THR A 1 95 ? -4.507 -8.284 -16.613 1.00 90.56 95 THR A C 1
ATOM 765 O O . THR A 1 95 ? -4.975 -7.508 -17.442 1.00 90.56 95 THR A O 1
ATOM 768 N N . GLN A 1 96 ? -3.425 -9.039 -16.853 1.00 86.31 96 GLN A N 1
ATOM 769 C CA . GLN A 1 96 ? -2.643 -9.038 -18.100 1.00 86.31 96 GLN A CA 1
ATOM 770 C C . GLN A 1 96 ? -2.099 -7.653 -18.484 1.00 86.31 96 GLN A C 1
ATOM 772 O O . GLN A 1 96 ? -2.027 -7.305 -19.662 1.00 86.31 96 GLN A O 1
ATOM 777 N N . ILE A 1 97 ? -1.754 -6.844 -17.483 1.00 74.75 97 ILE A N 1
ATOM 778 C CA . ILE A 1 97 ? -1.170 -5.511 -17.692 1.00 74.75 97 ILE A CA 1
ATOM 779 C C . ILE A 1 97 ? 0.332 -5.624 -17.982 1.00 74.75 97 ILE A C 1
ATOM 781 O O . ILE A 1 97 ? 0.874 -4.811 -18.732 1.00 74.75 97 ILE A O 1
ATOM 785 N N . ILE A 1 98 ? 0.982 -6.629 -17.390 1.00 68.19 98 ILE A N 1
ATOM 786 C CA . ILE A 1 98 ? 2.392 -6.996 -17.570 1.00 68.19 98 ILE A CA 1
ATOM 787 C C . ILE A 1 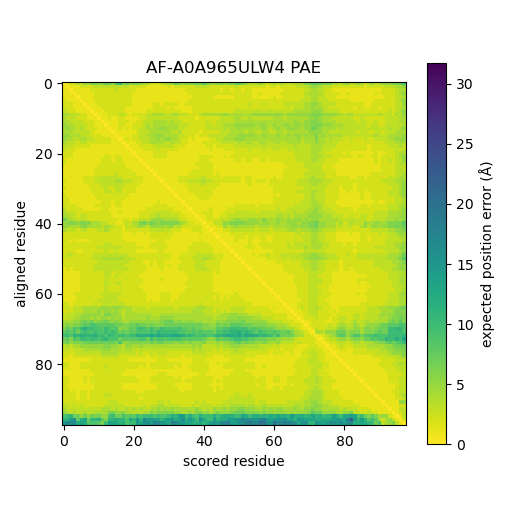98 ? 2.527 -8.509 -17.713 1.00 68.19 98 ILE A C 1
ATOM 789 O O . ILE A 1 98 ? 1.617 -9.228 -17.230 1.00 68.19 98 ILE A O 1
#

Sequence (98 aa):
MKIELKNITYNIAMSEETIMFSADIYVDGVRTAHVHNHGTGGCNHIHEYEGMKERLEAAERFCLNMPPANYMDYSINMNLDLYVDELLHKHMILTQII

pLDDT: mean 95.75, std 4.75, range [68.19, 98.81]

Radius of gyration: 13.36 Å; Cα contacts (8 Å, |Δi|>4): 166; chains: 1; bounding box: 33×25×35 Å

Mean predicted aligned error: 2.85 Å

Secondary structure (DSSP, 8-state):
--EEEEEEEE-GGG-SSS--EEEEEEETTEEEEEEEE-SSSS--EEEEPTT-HHHHHHHHHHHHTSPPEEETTEEE---HHHHHHHHHHHHHHHTT--

Solvent-accessible surface area (backbone atoms only — not comparable to full-atom values): 5538 Å² total; per-residue (Å²): 138,51,78,46,80,41,81,73,46,72,39,70,93,64,32,76,73,31,71,16,34,39,31,34,37,23,53,73,85,40,86,26,25,43,37,34,35,79,4,76,50,85,77,63,52,73,42,63,42,92,93,21,54,68,61,48,53,50,46,32,56,53,28,53,70,44,75,55,49,74,55,92,97,46,73,44,79,33,30,47,63,60,50,50,51,52,53,51,52,53,51,33,52,77,66,67,76,98